Protein AF-A0A3B9XV52-F1 (afdb_monomer_lite)

Secondary structure (DSSP, 8-state):
--TT--TTSPPHHHHHHHHHHTPPPP-------GGG-TTPPPSS---

Sequence (47 aa):
MNHCDKPGLMPVEVALERLLQTVEVTTATETLPLAGSLGRVLAQDVV

Foldseek 3Di:
DPPQPDPPDDHPVRVVVVVVVPDDDDLDDDDDDPVPCPPHDDNDDDD

pLDDT: mean 89.78, std 12.63, range [44.56, 97.94]

Radius of gyration: 18.43 Å; chains: 1; bounding box: 33×28×48 Å

Structure (mmCIF, N/CA/C/O backbone):
data_AF-A0A3B9XV52-F1
#
_entry.id   AF-A0A3B9XV52-F1
#
loop_
_atom_site.group_PDB
_atom_site.id
_atom_site.type_symbol
_atom_site.label_atom_id
_atom_site.label_alt_id
_atom_site.label_comp_id
_atom_site.label_asym_id
_atom_site.label_entity_id
_atom_site.label_seq_id
_atom_site.pdbx_PDB_ins_code
_atom_site.Cartn_x
_atom_site.Cartn_y
_atom_site.Cartn_z
_atom_site.occupancy
_atom_site.B_iso_or_equiv
_atom_site.auth_seq_id
_atom_site.auth_comp_id
_atom_site.auth_asym_id
_atom_site.auth_atom_id
_atom_site.pdbx_PDB_model_num
ATOM 1 N N . MET A 1 1 ? 5.957 20.567 -25.169 1.00 44.56 1 MET A N 1
ATOM 2 C CA . MET A 1 1 ? 7.190 19.793 -25.430 1.00 44.56 1 MET A CA 1
ATOM 3 C C . MET A 1 1 ? 7.484 18.967 -24.189 1.00 44.56 1 MET A C 1
ATOM 5 O O . MET A 1 1 ? 7.985 19.514 -23.217 1.00 44.56 1 MET A O 1
ATOM 9 N N . ASN A 1 2 ? 7.097 17.688 -24.182 1.00 59.09 2 ASN A N 1
ATOM 10 C CA . ASN A 1 2 ? 7.423 16.768 -23.093 1.00 59.09 2 ASN A CA 1
ATOM 11 C C . ASN A 1 2 ? 8.910 16.417 -23.181 1.00 59.09 2 ASN A C 1
ATOM 13 O O . ASN A 1 2 ? 9.321 15.606 -24.004 1.00 59.09 2 ASN A O 1
ATOM 17 N N . HIS A 1 3 ? 9.735 17.048 -22.345 1.00 56.59 3 HIS A N 1
ATOM 18 C CA . HIS A 1 3 ? 11.175 16.775 -22.269 1.00 56.59 3 HIS A CA 1
ATOM 19 C C . HIS A 1 3 ? 11.512 15.335 -21.827 1.00 56.59 3 HIS A C 1
ATOM 21 O O . HIS A 1 3 ? 12.673 14.931 -21.920 1.00 56.59 3 HIS A O 1
ATOM 27 N N . CYS A 1 4 ? 10.511 14.572 -21.379 1.00 62.16 4 CYS A N 1
ATOM 28 C CA . CYS A 1 4 ? 10.636 13.180 -20.955 1.00 62.16 4 CYS A CA 1
ATOM 29 C C . CYS A 1 4 ? 10.419 12.165 -22.091 1.00 62.16 4 CYS A C 1
ATOM 31 O O . CYS A 1 4 ? 10.841 11.022 -21.951 1.00 62.16 4 CYS A O 1
ATOM 33 N N . ASP A 1 5 ? 9.868 12.579 -23.238 1.00 64.44 5 ASP A N 1
ATOM 34 C CA . ASP A 1 5 ? 9.570 11.686 -24.367 1.00 64.44 5 ASP A CA 1
ATOM 35 C C . ASP A 1 5 ? 10.706 11.727 -25.401 1.00 64.44 5 ASP A C 1
ATOM 37 O O . ASP A 1 5 ? 10.526 12.095 -26.565 1.00 64.44 5 ASP A O 1
ATOM 41 N N . LYS A 1 6 ? 11.932 11.406 -24.962 1.00 73.00 6 LYS A N 1
ATOM 42 C CA . LYS A 1 6 ? 13.056 11.242 -25.896 1.00 73.00 6 LYS A CA 1
ATOM 43 C C . LYS A 1 6 ? 12.895 9.925 -26.667 1.00 73.00 6 LYS A C 1
ATOM 45 O O . LYS A 1 6 ? 12.721 8.881 -26.035 1.00 73.00 6 LYS A O 1
ATOM 50 N N . PRO A 1 7 ? 13.025 9.934 -28.007 1.00 74.75 7 PRO A N 1
ATOM 51 C CA . PRO A 1 7 ? 13.002 8.712 -28.805 1.00 74.75 7 PRO A CA 1
ATOM 52 C C . PRO A 1 7 ? 14.020 7.684 -28.293 1.00 74.75 7 PRO A C 1
ATOM 54 O O . PRO A 1 7 ? 15.187 8.017 -28.086 1.00 74.75 7 PRO A O 1
ATOM 57 N N . GLY A 1 8 ? 13.576 6.442 -28.085 1.00 80.38 8 GLY A N 1
ATOM 58 C CA . GLY A 1 8 ? 14.410 5.341 -27.584 1.00 80.38 8 GLY A CA 1
ATOM 59 C C . GLY A 1 8 ? 14.420 5.154 -26.061 1.00 80.38 8 GLY A C 1
ATOM 60 O O . GLY A 1 8 ? 14.984 4.168 -25.594 1.00 80.38 8 GLY A O 1
ATOM 61 N N . LEU A 1 9 ? 13.784 6.041 -25.285 1.00 84.56 9 LEU A N 1
ATOM 62 C CA . LEU A 1 9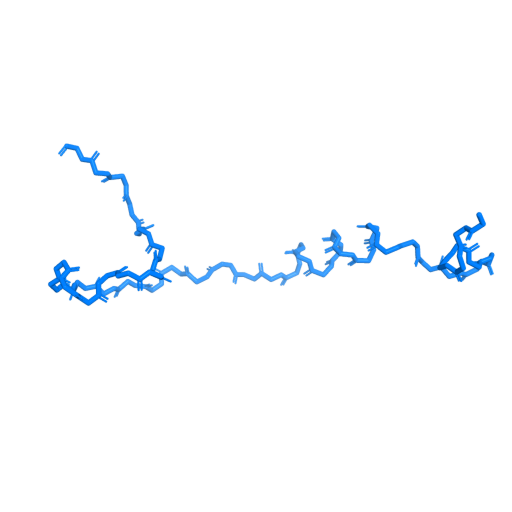 ? 13.537 5.825 -23.855 1.00 84.56 9 LEU A CA 1
ATOM 63 C C . LEU A 1 9 ? 12.160 5.201 -23.617 1.00 84.56 9 LEU A C 1
ATOM 65 O O . LEU A 1 9 ? 11.238 5.354 -24.418 1.00 84.56 9 LEU A O 1
ATOM 69 N N . MET A 1 10 ? 12.025 4.492 -22.496 1.00 86.56 10 MET A N 1
ATOM 70 C CA . MET A 1 10 ? 10.731 3.988 -22.046 1.00 86.56 10 MET A CA 1
ATOM 71 C C . MET A 1 10 ? 9.891 5.153 -21.502 1.00 86.56 10 MET A C 1
ATOM 73 O O . MET A 1 10 ? 10.399 5.883 -20.646 1.00 86.56 10 MET A O 1
ATOM 77 N N . PRO A 1 11 ? 8.631 5.316 -21.947 1.00 89.81 11 PRO A N 1
ATOM 78 C CA . PRO A 1 11 ? 7.722 6.295 -21.361 1.00 89.81 11 PRO A CA 1
ATOM 79 C C . PRO A 1 11 ? 7.535 6.048 -19.864 1.00 89.81 11 PRO A C 1
ATOM 81 O O . PRO A 1 11 ? 7.550 4.899 -19.408 1.00 89.81 11 PRO A O 1
ATOM 84 N N . VAL A 1 12 ? 7.340 7.121 -19.102 1.00 90.12 12 VAL A N 1
ATOM 85 C CA . VAL A 1 12 ? 7.242 7.059 -17.636 1.00 90.12 12 VAL A CA 1
ATOM 86 C C . VAL A 1 12 ? 6.076 6.178 -17.200 1.00 90.12 12 VAL A C 1
ATOM 88 O O . VAL A 1 12 ? 6.220 5.388 -16.274 1.00 90.12 12 VAL A O 1
ATOM 91 N N . GLU A 1 13 ? 4.951 6.255 -17.900 1.00 91.25 13 GLU A N 1
ATOM 92 C CA . GLU A 1 13 ? 3.735 5.494 -17.619 1.00 91.25 13 GLU A CA 1
ATOM 93 C C . GLU A 1 13 ? 3.986 3.990 -17.771 1.00 91.25 13 GLU A C 1
ATOM 95 O O . GLU A 1 13 ? 3.590 3.198 -16.918 1.00 91.25 13 GLU A O 1
ATOM 100 N N . VAL A 1 14 ? 4.730 3.606 -18.813 1.00 92.06 14 VAL A N 1
ATOM 101 C CA . VAL A 1 14 ? 5.107 2.210 -19.078 1.00 92.06 14 VAL A CA 1
ATOM 102 C C . VAL A 1 14 ? 6.107 1.711 -18.037 1.00 92.06 14 VAL A C 1
ATOM 104 O O . VAL A 1 14 ? 6.025 0.568 -17.588 1.00 92.06 14 VAL A O 1
ATOM 107 N N . ALA A 1 15 ? 7.061 2.552 -17.637 1.00 93.06 15 ALA A N 1
ATOM 108 C CA . ALA A 1 15 ? 8.019 2.203 -16.594 1.00 93.06 15 ALA A CA 1
ATOM 109 C C . ALA A 1 15 ? 7.326 2.022 -15.236 1.00 93.06 15 ALA A C 1
ATOM 111 O O . ALA A 1 15 ? 7.599 1.050 -14.534 1.00 93.06 15 ALA A O 1
ATOM 112 N N . LEU A 1 16 ? 6.406 2.925 -14.892 1.00 95.12 16 LEU A N 1
ATOM 113 C CA . LEU A 1 16 ? 5.636 2.876 -13.655 1.00 95.12 16 LEU A CA 1
ATOM 114 C C . LEU A 1 16 ? 4.791 1.604 -13.579 1.00 95.12 16 LEU A C 1
ATOM 116 O O . LEU A 1 16 ? 4.837 0.908 -12.568 1.00 95.12 16 LEU A O 1
ATOM 120 N N . GLU A 1 17 ? 4.077 1.268 -14.654 1.00 95.62 17 GLU A N 1
ATOM 121 C CA . GLU A 1 17 ? 3.288 0.037 -14.729 1.00 95.62 17 GLU A CA 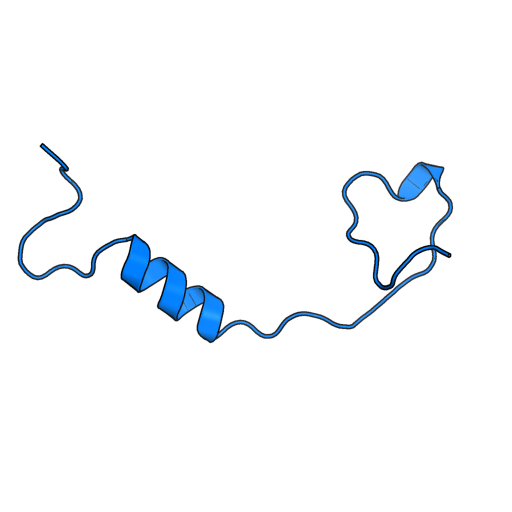1
ATOM 122 C C . GLU A 1 17 ? 4.160 -1.200 -14.482 1.00 95.62 17 GLU A C 1
ATOM 124 O O . GLU A 1 17 ? 3.847 -2.020 -13.620 1.00 95.62 17 GLU A O 1
ATOM 129 N N . ARG A 1 18 ? 5.297 -1.305 -15.180 1.00 95.31 18 ARG A N 1
ATOM 130 C CA . ARG A 1 18 ? 6.215 -2.444 -15.033 1.00 95.31 18 ARG A CA 1
ATOM 131 C C . ARG A 1 18 ? 6.776 -2.564 -13.624 1.00 95.31 18 ARG A C 1
ATOM 133 O O . ARG A 1 18 ? 6.876 -3.671 -13.109 1.00 95.31 18 ARG A O 1
ATOM 140 N N . LEU A 1 19 ? 7.153 -1.446 -13.006 1.00 95.75 19 LEU A N 1
ATOM 141 C CA . LEU A 1 19 ? 7.662 -1.452 -11.636 1.00 95.75 19 LEU A CA 1
ATOM 142 C C . LEU A 1 19 ? 6.592 -1.966 -10.673 1.00 95.75 19 LEU A C 1
ATOM 144 O O . LEU A 1 19 ? 6.850 -2.904 -9.921 1.00 95.75 19 LEU A O 1
ATOM 148 N N . LEU A 1 20 ? 5.381 -1.413 -10.741 1.00 96.00 20 LEU A N 1
ATOM 149 C CA . LEU A 1 20 ? 4.288 -1.788 -9.845 1.00 96.00 20 LEU A CA 1
ATOM 150 C C . LEU A 1 20 ? 3.821 -3.238 -10.047 1.00 96.00 20 LEU A C 1
ATOM 152 O O . LEU A 1 20 ? 3.453 -3.882 -9.072 1.00 96.00 20 LEU A O 1
ATOM 156 N N . GLN A 1 21 ? 3.906 -3.786 -11.264 1.00 96.31 21 GLN A N 1
ATOM 157 C CA . GLN A 1 21 ? 3.603 -5.199 -11.543 1.00 96.31 21 GLN A CA 1
ATOM 158 C C . 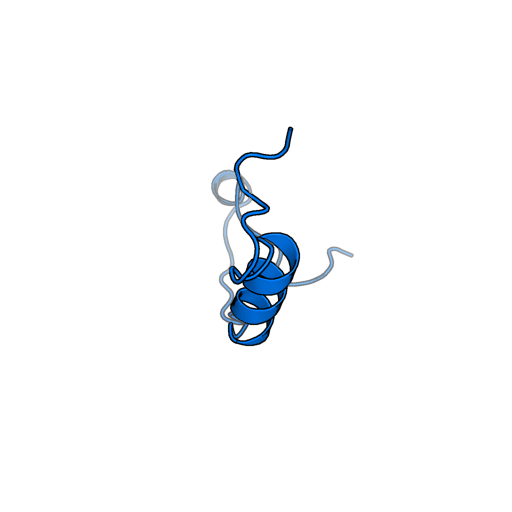GLN A 1 21 ? 4.553 -6.187 -10.852 1.00 96.31 21 GLN A C 1
ATOM 160 O O . GLN A 1 21 ? 4.194 -7.347 -10.670 1.00 96.31 21 GLN A O 1
ATOM 165 N N . THR A 1 22 ? 5.762 -5.756 -10.486 1.00 95.50 22 THR A N 1
ATOM 166 C CA . THR A 1 22 ? 6.753 -6.629 -9.832 1.00 95.50 22 THR A CA 1
ATOM 167 C C . THR A 1 22 ? 6.700 -6.589 -8.308 1.00 95.50 22 THR A C 1
ATOM 169 O O . THR A 1 22 ? 7.371 -7.386 -7.657 1.00 95.50 22 THR A O 1
ATOM 172 N N . VAL A 1 23 ? 5.933 -5.664 -7.727 1.00 95.38 23 VAL A N 1
ATOM 173 C CA . VAL A 1 23 ? 5.872 -5.476 -6.276 1.00 95.38 23 VAL A CA 1
ATOM 174 C C . VAL A 1 23 ? 4.764 -6.340 -5.684 1.00 95.38 23 VAL A C 1
ATOM 176 O O . VAL A 1 23 ? 3.598 -6.218 -6.053 1.00 95.38 23 VAL A O 1
ATOM 179 N N . GLU A 1 24 ? 5.118 -7.178 -4.712 1.00 95.31 24 GLU A N 1
ATOM 180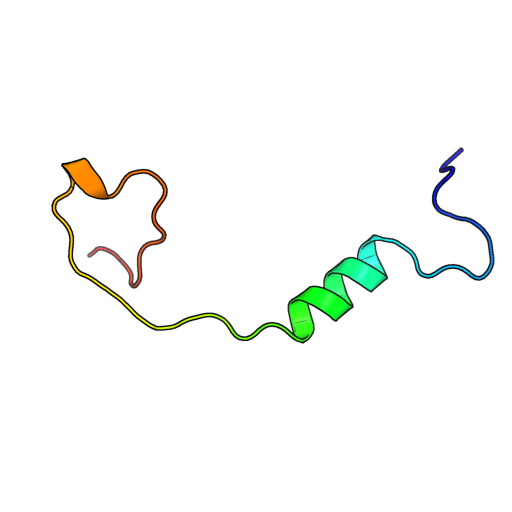 C CA . GLU A 1 24 ? 4.141 -7.909 -3.906 1.00 95.31 24 GLU A CA 1
ATOM 181 C C . GLU A 1 24 ? 3.541 -6.998 -2.827 1.00 95.31 24 GLU A C 1
ATOM 183 O O . GLU A 1 24 ? 4.251 -6.302 -2.097 1.00 95.31 24 GLU A O 1
ATOM 188 N N . VAL A 1 25 ? 2.212 -7.006 -2.714 1.00 93.06 25 VAL A N 1
ATOM 189 C CA . VAL A 1 25 ? 1.502 -6.257 -1.671 1.00 93.06 25 VAL A CA 1
ATOM 190 C C . VAL A 1 25 ? 1.674 -6.975 -0.335 1.00 93.06 25 VAL A C 1
ATOM 192 O O . VAL A 1 25 ? 1.410 -8.171 -0.226 1.00 93.06 25 VAL A O 1
ATOM 195 N N . THR A 1 26 ? 2.078 -6.242 0.704 1.00 94.00 26 THR A N 1
ATOM 196 C CA . THR A 1 26 ? 2.152 -6.809 2.056 1.00 94.00 26 THR A CA 1
ATOM 197 C C . THR A 1 26 ? 0.758 -7.121 2.599 1.00 94.00 26 THR A C 1
ATOM 199 O O . THR A 1 26 ? -0.150 -6.295 2.522 1.00 94.00 26 THR A O 1
ATOM 202 N N . THR A 1 27 ? 0.598 -8.308 3.181 1.00 96.06 27 THR A N 1
ATOM 203 C CA . THR A 1 27 ? -0.648 -8.756 3.825 1.00 96.06 27 THR A CA 1
ATOM 204 C C . THR A 1 27 ? -0.531 -8.817 5.346 1.00 96.06 27 THR A C 1
ATOM 206 O O . THR A 1 27 ? -1.446 -9.289 6.016 1.00 96.06 27 THR A O 1
ATOM 209 N N . ALA A 1 28 ? 0.604 -8.392 5.909 1.00 96.81 28 ALA A N 1
ATOM 210 C CA . ALA A 1 28 ? 0.791 -8.345 7.351 1.00 96.81 28 ALA A CA 1
ATOM 211 C C . ALA A 1 28 ? -0.098 -7.253 7.961 1.00 96.81 28 ALA A C 1
ATOM 213 O O . ALA A 1 28 ? -0.151 -6.129 7.460 1.00 96.81 28 ALA A O 1
ATOM 214 N N . THR A 1 29 ?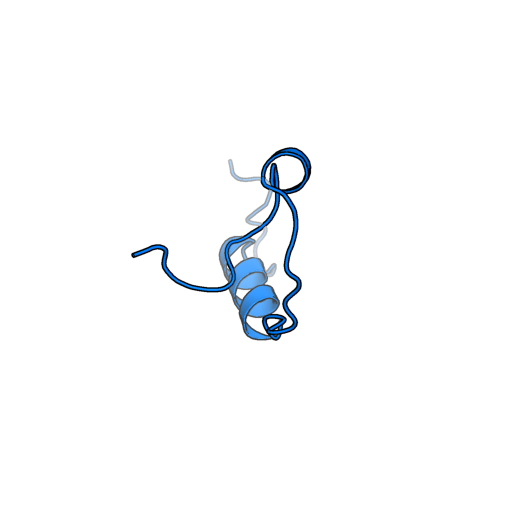 -0.777 -7.580 9.058 1.00 97.94 29 THR A N 1
ATOM 215 C CA . THR A 1 29 ? -1.717 -6.673 9.720 1.00 97.94 29 THR A CA 1
ATOM 216 C C . THR A 1 29 ? -1.356 -6.486 11.186 1.00 97.94 29 THR A C 1
ATOM 218 O O . THR A 1 29 ? -0.667 -7.301 11.798 1.00 97.94 29 THR A O 1
ATOM 221 N N . GLU A 1 30 ? -1.842 -5.391 11.758 1.00 97.50 30 GLU A N 1
ATOM 222 C CA . GLU A 1 30 ? -1.822 -5.151 13.194 1.00 97.50 30 GLU A CA 1
ATOM 223 C C . GLU A 1 30 ? -3.122 -4.466 13.617 1.00 97.50 30 GLU A C 1
ATOM 225 O O . GLU A 1 30 ? -3.823 -3.871 12.797 1.00 97.50 30 GLU A O 1
ATOM 230 N N . THR A 1 31 ? -3.449 -4.552 14.905 1.00 97.31 31 THR A N 1
ATOM 231 C CA . THR A 1 31 ? -4.600 -3.855 15.489 1.00 97.31 31 THR A CA 1
ATOM 232 C C . THR A 1 31 ? -4.105 -2.696 16.334 1.00 97.31 31 THR A C 1
ATOM 234 O O . THR A 1 31 ? -3.245 -2.871 17.195 1.00 97.31 31 THR A O 1
ATOM 237 N N . LEU A 1 32 ? -4.669 -1.516 16.101 1.00 96.94 32 LEU A N 1
ATOM 238 C CA . LEU A 1 32 ? -4.260 -0.273 16.743 1.00 96.94 32 LEU A CA 1
ATOM 239 C C . LEU A 1 32 ? -5.479 0.470 17.302 1.00 96.94 32 LEU A C 1
ATOM 241 O O . LEU A 1 32 ? -6.571 0.369 16.737 1.00 96.94 32 LEU A O 1
ATOM 245 N N . PRO A 1 33 ? -5.308 1.272 18.367 1.00 97.75 33 PRO A N 1
ATOM 246 C CA . PRO A 1 33 ? -6.299 2.268 18.750 1.00 97.75 33 PRO A CA 1
ATOM 247 C C . PRO A 1 33 ? -6.514 3.291 17.627 1.00 97.75 33 PRO A C 1
ATOM 249 O O . PRO A 1 33 ? -5.565 3.664 16.936 1.00 97.75 33 PRO A O 1
ATOM 252 N N . LEU A 1 34 ? -7.731 3.832 17.516 1.00 96.38 34 LEU A N 1
ATOM 253 C CA . LEU A 1 34 ? -8.082 4.824 16.485 1.00 96.38 34 LEU A CA 1
ATOM 254 C C . LEU A 1 34 ? -7.169 6.061 16.496 1.00 96.38 34 LEU A C 1
ATOM 256 O O . LEU A 1 34 ? -6.848 6.611 15.449 1.00 96.38 34 LEU A O 1
ATOM 260 N N . ALA A 1 35 ? -6.689 6.480 17.669 1.00 97.56 35 ALA A N 1
ATOM 261 C CA . ALA A 1 35 ? -5.764 7.609 17.779 1.00 97.56 35 ALA A CA 1
ATOM 262 C C . ALA A 1 35 ? -4.429 7.387 17.034 1.00 97.56 35 ALA A C 1
ATOM 264 O O . ALA A 1 35 ? -3.766 8.355 16.676 1.00 97.56 35 ALA A O 1
ATOM 265 N N . GLY A 1 36 ? -4.038 6.130 16.791 1.00 96.50 36 GLY A N 1
ATOM 266 C CA . GLY A 1 36 ? -2.813 5.755 16.080 1.00 96.50 36 GLY A CA 1
ATOM 267 C C . GLY A 1 36 ? -3.023 5.308 14.630 1.00 96.50 36 GLY A C 1
ATOM 268 O O . GLY A 1 36 ? -2.069 4.848 14.007 1.00 96.50 36 GLY A O 1
ATOM 269 N N . SER A 1 37 ? -4.243 5.394 14.083 1.00 96.81 37 SER A N 1
ATOM 270 C CA . SER A 1 37 ? -4.555 4.837 12.758 1.00 96.81 37 SER A CA 1
ATOM 271 C C . SER A 1 37 ? -4.432 5.833 11.596 1.00 96.81 37 SER A C 1
ATOM 273 O O . SER A 1 37 ? -4.538 5.427 10.439 1.00 96.81 37 SER A O 1
ATOM 275 N N . LEU A 1 38 ? -4.209 7.127 11.857 1.00 97.44 38 LEU A N 1
ATOM 276 C CA . LEU A 1 38 ? -4.086 8.139 10.801 1.00 97.44 38 LEU A CA 1
ATOM 277 C C . LEU A 1 38 ? -2.872 7.849 9.898 1.00 97.44 38 LEU A C 1
ATOM 279 O O . LEU A 1 38 ? -1.754 7.691 10.381 1.00 97.44 38 LEU A O 1
ATOM 283 N N . GLY A 1 39 ? -3.096 7.791 8.581 1.00 96.62 39 GLY A N 1
ATOM 284 C CA . GLY A 1 39 ? -2.055 7.477 7.592 1.00 96.62 39 GLY A CA 1
ATOM 285 C C . GLY A 1 39 ? -1.786 5.979 7.392 1.00 96.62 39 GLY A C 1
ATOM 286 O O . GLY A 1 39 ? -0.883 5.622 6.639 1.00 96.62 39 GLY A O 1
ATOM 287 N N . ARG A 1 40 ? -2.558 5.096 8.040 1.00 96.94 40 ARG A N 1
ATOM 288 C CA . ARG A 1 40 ? -2.521 3.641 7.821 1.00 96.94 40 ARG A CA 1
ATOM 289 C C . ARG A 1 40 ? -3.543 3.220 6.761 1.00 96.94 40 ARG A C 1
ATOM 291 O O . ARG A 1 40 ? -4.510 3.932 6.502 1.00 96.94 40 ARG A O 1
ATOM 298 N N . VAL A 1 41 ? -3.334 2.043 6.176 1.00 96.19 41 VAL A N 1
ATOM 299 C CA . VAL A 1 41 ? -4.280 1.406 5.248 1.00 96.19 41 VAL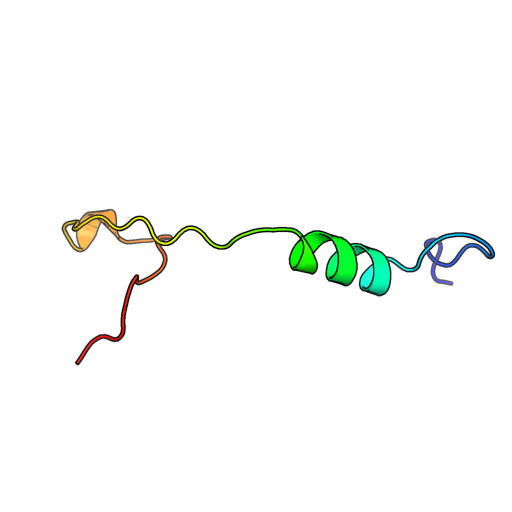 A CA 1
ATOM 300 C C . VAL A 1 41 ? -5.088 0.365 6.015 1.00 96.19 41 VAL A C 1
ATOM 302 O O . VAL A 1 41 ? -4.518 -0.413 6.782 1.00 96.19 41 VAL A O 1
ATOM 305 N N . LEU A 1 42 ? -6.409 0.366 5.832 1.00 96.62 42 LEU A N 1
ATOM 306 C CA . LEU A 1 42 ? -7.277 -0.655 6.409 1.00 96.62 42 LEU A CA 1
ATOM 307 C C . LEU A 1 42 ? -6.961 -2.015 5.790 1.00 96.62 42 LEU A C 1
ATOM 309 O O . LEU A 1 42 ? -6.877 -2.150 4.573 1.00 96.62 42 LEU A O 1
ATOM 313 N N . ALA A 1 43 ? -6.805 -3.022 6.644 1.00 96.75 43 ALA A N 1
ATOM 314 C CA . ALA A 1 43 ? -6.513 -4.382 6.210 1.00 96.75 43 ALA A CA 1
ATOM 315 C C . ALA A 1 43 ? -7.737 -5.116 5.632 1.00 96.75 43 ALA A C 1
ATOM 317 O O . ALA A 1 43 ? -7.580 -6.100 4.916 1.00 96.75 43 ALA A O 1
ATOM 318 N N . GLN A 1 44 ? -8.942 -4.665 5.978 1.00 96.44 44 GLN A N 1
ATOM 319 C CA . GLN A 1 44 ? -10.218 -5.260 5.588 1.00 96.44 44 GLN A CA 1
ATOM 320 C C . GLN A 1 44 ? -11.333 -4.212 5.660 1.00 96.44 44 GLN A C 1
ATOM 322 O O . GLN A 1 44 ? -11.155 -3.151 6.269 1.00 96.44 44 GLN A O 1
ATOM 327 N N . ASP A 1 45 ? -12.486 -4.542 5.084 1.00 97.38 45 ASP A N 1
ATOM 328 C CA . ASP A 1 45 ? -13.679 -3.702 5.125 1.00 97.38 45 ASP A CA 1
ATOM 329 C C . ASP A 1 45 ? -14.174 -3.478 6.562 1.00 97.38 45 ASP A C 1
ATOM 331 O O . ASP A 1 45 ? -14.072 -4.350 7.434 1.00 97.38 45 ASP A O 1
ATOM 335 N N . VAL A 1 46 ? -14.739 -2.293 6.791 1.00 95.25 46 VAL A N 1
ATOM 336 C CA . VAL A 1 46 ? -15.442 -1.943 8.029 1.00 95.25 46 VAL A CA 1
ATOM 337 C C . VAL A 1 46 ? -16.929 -2.190 7.800 1.00 95.25 46 VAL A C 1
ATOM 339 O O . VAL A 1 46 ? -17.490 -1.659 6.841 1.00 95.25 46 VAL A O 1
ATOM 342 N N . VAL A 1 47 ? -17.545 -2.994 8.667 1.00 92.81 47 VAL A N 1
ATOM 343 C CA . VAL A 1 47 ? -18.978 -3.333 8.633 1.00 92.81 47 VAL A CA 1
ATOM 344 C C . VAL A 1 47 ? -19.728 -2.546 9.696 1.00 92.81 47 VAL A C 1
ATOM 346 O O . VAL A 1 47 ? -19.188 -2.439 10.822 1.00 92.81 47 VAL A O 1
#